Protein AF-A0A2G1X580-F1 (afdb_monomer_lite)

Secondary structure (DSSP, 8-state):
--HHHHHHHHTSEEEEE-SHHHHHTTT--TT--EEEE-SS-EEEEETTEEEEEESS-GGGGSS--EEEEE-SSTHHHHHHHHHHTT----EEE-TTTS-HHHHHHHHHHTT--EEEEE-S-TTS-EEEEEEETTEEEEEEEESTT-----GGGG--

Radius of gyration: 16.01 Å; chains: 1; bounding box: 38×27×43 Å

Foldseek 3Di:
DDPLLVVVQVPFDKDKFFQFPVGVDVVQAQQFFWKWDLPQWIFGDARSDTPAIARDDSVVRNGGITMTGGDPFNVSSVQVRLVRVVVPQPEEDACVVPQPVVVLVVCLVVLHAGKYWYPPDPQQATWMWGGGGSDIFFIDGDDDVPDDQGDVRSRD

Sequence (156 aa):
MDAQRREAIAEWDDRSFSDGFAGLGRIVDDGFSGAATDGTGWIFLVDGRVVGVVDATLDAFADASGTVYRAPDEALPVLFAMQELDGEPRAKYYTKDTPLREADQKLSQGGFTGYIELSENVLSGDYYVAYTGGESMAAAYVGNARRLETGDDAFD

Structure (mmCIF, N/CA/C/O backbone):
data_AF-A0A2G1X580-F1
#
_entry.id   AF-A0A2G1X580-F1
#
loop_
_atom_site.group_PDB
_atom_site.id
_atom_site.type_symbol
_atom_site.label_atom_id
_atom_site.label_alt_id
_atom_site.label_comp_id
_atom_site.label_asym_id
_atom_site.label_entity_id
_atom_site.label_seq_id
_atom_site.pdbx_PDB_ins_code
_atom_site.Cartn_x
_atom_site.Cartn_y
_atom_site.Cartn_z
_atom_site.occupancy
_atom_site.B_iso_or_equiv
_atom_site.auth_seq_id
_atom_site.auth_comp_id
_atom_site.auth_asym_id
_atom_site.auth_atom_id
_atom_site.pdbx_PDB_model_num
ATOM 1 N N . MET A 1 1 ? 3.597 9.711 -4.351 1.00 88.38 1 MET A N 1
ATOM 2 C CA . MET A 1 1 ? 4.035 8.980 -3.143 1.00 88.38 1 MET A CA 1
ATOM 3 C C . MET A 1 1 ? 5.060 9.712 -2.316 1.00 88.38 1 MET A C 1
ATOM 5 O O . MET A 1 1 ? 6.145 10.012 -2.805 1.00 88.38 1 MET A O 1
ATOM 9 N N . ASP A 1 2 ? 4.725 9.975 -1.052 1.00 87.31 2 ASP A N 1
ATOM 10 C CA . ASP A 1 2 ? 5.638 10.622 -0.103 1.00 87.31 2 ASP A CA 1
ATOM 11 C C . ASP A 1 2 ? 6.821 9.725 0.321 1.00 87.31 2 ASP A C 1
ATOM 13 O O . ASP A 1 2 ? 6.852 8.518 0.072 1.00 87.31 2 ASP A O 1
ATOM 17 N N . ALA A 1 3 ? 7.841 10.343 0.925 1.00 87.00 3 ALA A N 1
ATOM 18 C CA . ALA A 1 3 ? 9.074 9.660 1.317 1.00 87.00 3 ALA A CA 1
ATOM 19 C C . ALA A 1 3 ? 8.876 8.669 2.474 1.00 87.00 3 ALA A C 1
ATOM 21 O O . ALA A 1 3 ? 9.495 7.609 2.467 1.00 87.00 3 ALA A O 1
ATOM 22 N N . GLN A 1 4 ? 7.993 8.979 3.426 1.00 84.25 4 GLN A N 1
ATOM 23 C CA . GLN A 1 4 ? 7.758 8.135 4.596 1.00 84.25 4 GLN A CA 1
ATOM 24 C C . GLN A 1 4 ? 7.154 6.788 4.184 1.00 84.25 4 GLN A C 1
ATOM 26 O O . GLN A 1 4 ? 7.562 5.740 4.682 1.00 84.25 4 GLN A O 1
ATOM 31 N N . ARG A 1 5 ? 6.224 6.795 3.224 1.00 87.38 5 ARG A N 1
ATOM 32 C CA . ARG A 1 5 ? 5.609 5.573 2.693 1.00 87.38 5 ARG A CA 1
ATOM 33 C C . ARG A 1 5 ? 6.593 4.736 1.880 1.00 87.38 5 ARG A C 1
ATOM 35 O O . ARG A 1 5 ? 6.600 3.515 2.004 1.00 87.38 5 ARG A O 1
ATOM 42 N N . ARG A 1 6 ? 7.470 5.378 1.099 1.00 92.44 6 ARG A N 1
ATOM 43 C CA . ARG A 1 6 ? 8.568 4.691 0.390 1.00 92.44 6 ARG A CA 1
ATOM 44 C C . ARG A 1 6 ? 9.507 3.991 1.369 1.00 92.44 6 ARG A C 1
ATOM 46 O O . ARG A 1 6 ? 9.862 2.842 1.138 1.00 92.44 6 ARG A O 1
ATOM 53 N N . GLU A 1 7 ? 9.877 4.665 2.456 1.00 89.75 7 GLU A N 1
ATOM 54 C CA . GLU A 1 7 ? 10.714 4.086 3.511 1.00 89.75 7 GLU A CA 1
ATOM 55 C C . GLU A 1 7 ? 10.020 2.907 4.198 1.00 89.75 7 GLU A C 1
ATOM 57 O O . GLU A 1 7 ? 10.642 1.864 4.358 1.00 89.75 7 GLU A O 1
ATOM 62 N N . ALA A 1 8 ? 8.727 3.023 4.521 1.00 88.12 8 ALA A N 1
ATOM 63 C CA . ALA A 1 8 ? 7.965 1.931 5.125 1.00 88.12 8 ALA A CA 1
ATOM 64 C C . ALA A 1 8 ? 7.893 0.685 4.223 1.00 88.12 8 ALA A C 1
ATOM 66 O O . ALA A 1 8 ? 8.072 -0.431 4.702 1.00 88.12 8 ALA A O 1
ATOM 67 N N . ILE A 1 9 ? 7.662 0.868 2.917 1.00 93.12 9 ILE A N 1
ATOM 68 C CA . ILE A 1 9 ? 7.629 -0.238 1.948 1.00 93.12 9 ILE A CA 1
ATOM 69 C C . ILE A 1 9 ? 9.021 -0.854 1.760 1.00 93.12 9 ILE A C 1
ATOM 71 O O . ILE A 1 9 ? 9.138 -2.063 1.602 1.00 93.12 9 ILE A O 1
ATOM 75 N N . ALA A 1 10 ? 10.085 -0.049 1.806 1.00 93.06 10 ALA A N 1
ATOM 76 C CA . ALA A 1 10 ? 11.454 -0.539 1.657 1.00 93.06 10 ALA A CA 1
ATOM 77 C C . ALA A 1 10 ? 11.919 -1.451 2.810 1.00 93.06 10 ALA A C 1
ATOM 79 O O . ALA A 1 10 ? 12.958 -2.094 2.684 1.00 93.06 10 ALA A O 1
ATOM 80 N N . GLU A 1 11 ? 11.175 -1.514 3.919 1.00 91.19 11 GLU A N 1
ATOM 81 C CA . GLU A 1 11 ? 11.421 -2.454 5.020 1.00 91.19 11 GLU A CA 1
ATOM 82 C C . GLU A 1 11 ? 10.755 -3.824 4.823 1.00 91.19 11 GLU A C 1
ATOM 84 O O . GLU A 1 11 ? 10.992 -4.736 5.615 1.00 91.19 11 GLU A O 1
ATOM 89 N N . TRP A 1 12 ? 9.902 -3.971 3.809 1.00 94.38 12 TRP A N 1
ATOM 90 C CA . TRP A 1 12 ? 9.248 -5.235 3.475 1.00 94.38 12 TRP A CA 1
ATOM 91 C C . TRP A 1 12 ? 10.197 -6.197 2.755 1.00 94.38 12 TRP A C 1
ATOM 93 O O . TRP A 1 12 ? 11.218 -5.790 2.203 1.00 94.38 12 TRP A O 1
ATOM 103 N N . ASP A 1 13 ? 9.818 -7.477 2.704 1.00 94.62 13 ASP A N 1
ATOM 104 C CA . ASP A 1 13 ? 10.580 -8.500 1.985 1.00 94.62 13 ASP A CA 1
ATOM 105 C C . ASP A 1 13 ? 10.636 -8.178 0.485 1.00 94.62 13 ASP A C 1
ATOM 107 O O . ASP A 1 13 ? 9.606 -8.171 -0.196 1.00 94.62 13 ASP A O 1
ATOM 111 N N . ASP A 1 14 ? 11.836 -7.944 -0.047 1.00 96.69 14 ASP A N 1
ATOM 112 C CA . ASP A 1 14 ? 12.029 -7.471 -1.415 1.00 96.69 14 ASP A CA 1
ATOM 113 C C . ASP A 1 14 ? 12.651 -8.514 -2.353 1.00 96.69 14 ASP A C 1
ATOM 115 O O . ASP A 1 14 ? 13.407 -9.400 -1.946 1.00 96.69 14 ASP A O 1
ATOM 119 N N . ARG A 1 15 ? 12.333 -8.399 -3.648 1.00 97.44 15 ARG A N 1
ATOM 120 C CA . ARG A 1 15 ? 13.023 -9.087 -4.745 1.00 97.44 15 ARG A C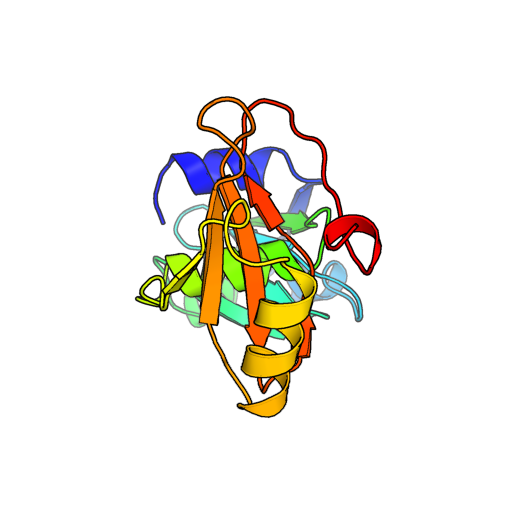A 1
ATOM 121 C C . ARG A 1 15 ? 13.125 -8.198 -5.976 1.00 97.44 15 ARG A C 1
ATOM 123 O O . ARG A 1 15 ? 12.166 -7.541 -6.367 1.00 97.44 15 ARG A O 1
ATOM 130 N N . SER A 1 16 ? 14.270 -8.237 -6.650 1.00 97.44 16 SER A N 1
ATOM 131 C CA . SER A 1 16 ? 14.425 -7.578 -7.949 1.00 97.44 16 SER A CA 1
ATOM 132 C C . SER A 1 16 ? 13.719 -8.351 -9.066 1.00 97.44 16 SER A C 1
ATOM 134 O O . SER A 1 16 ? 13.691 -9.584 -9.062 1.00 97.44 16 SER A O 1
ATOM 136 N N . PHE A 1 17 ? 13.217 -7.627 -10.064 1.00 96.88 17 PHE A N 1
ATOM 137 C CA . PHE A 1 17 ? 12.686 -8.180 -11.307 1.00 96.88 17 PHE A CA 1
ATOM 138 C C . PHE A 1 17 ? 13.257 -7.447 -12.529 1.00 96.88 17 PHE A C 1
ATOM 140 O O . PHE A 1 17 ? 13.677 -6.292 -12.453 1.00 96.88 17 PHE A O 1
ATOM 147 N N . SER A 1 18 ? 13.256 -8.134 -13.667 1.00 96.38 18 SER A N 1
ATOM 148 C CA . SER A 1 18 ? 13.627 -7.622 -14.991 1.00 96.38 18 SER A CA 1
ATOM 149 C C . SER A 1 18 ? 12.685 -8.205 -16.040 1.00 96.38 18 SER A C 1
ATOM 151 O O . SER A 1 18 ? 12.036 -9.211 -15.765 1.00 96.38 18 SER A O 1
ATOM 153 N N . ASP A 1 19 ? 12.660 -7.654 -17.252 1.00 96.06 19 ASP A N 1
ATOM 154 C CA . ASP A 1 19 ? 11.732 -8.056 -18.328 1.00 96.06 19 ASP A CA 1
ATOM 155 C C . ASP A 1 19 ? 10.273 -7.630 -18.055 1.00 96.06 19 ASP A C 1
ATOM 157 O O . ASP A 1 19 ? 9.323 -8.344 -18.393 1.00 96.06 19 ASP A O 1
ATOM 161 N N . GLY A 1 20 ? 10.093 -6.486 -17.386 1.00 94.94 20 GLY A N 1
ATOM 162 C CA . GLY A 1 20 ? 8.802 -5.844 -17.155 1.00 94.94 20 GLY A CA 1
ATOM 163 C C . GLY A 1 20 ? 7.761 -6.752 -16.511 1.00 94.94 20 GLY A C 1
ATOM 164 O O . GLY A 1 20 ? 8.060 -7.488 -15.565 1.00 94.94 20 GLY A O 1
ATOM 165 N N . PHE A 1 21 ? 6.534 -6.739 -17.038 1.00 92.75 21 PHE A N 1
ATOM 166 C CA . PHE A 1 21 ? 5.439 -7.561 -16.507 1.00 92.75 21 PHE A CA 1
ATOM 167 C C . PHE A 1 21 ? 5.708 -9.066 -16.587 1.00 92.75 21 PHE A C 1
ATOM 169 O O . PHE A 1 21 ? 5.257 -9.806 -15.714 1.00 92.75 21 PHE A O 1
ATOM 176 N N . ALA A 1 22 ? 6.465 -9.535 -17.585 1.00 93.88 22 ALA A N 1
ATOM 177 C CA . ALA A 1 22 ? 6.842 -10.946 -17.669 1.00 93.88 22 ALA A CA 1
ATOM 178 C C . ALA A 1 22 ? 7.821 -11.335 -16.547 1.00 93.88 22 ALA A C 1
ATOM 180 O O . ALA A 1 22 ? 7.778 -12.447 -16.020 1.00 93.88 22 ALA A O 1
ATOM 181 N N . GLY A 1 23 ? 8.699 -10.415 -16.153 1.00 94.88 23 GLY A N 1
ATOM 182 C CA . GLY A 1 23 ? 9.511 -10.514 -14.9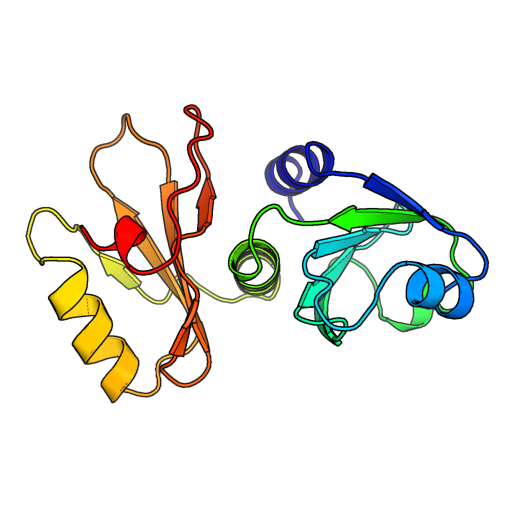44 1.00 94.88 23 GLY A CA 1
ATOM 183 C C . GLY A 1 23 ? 8.699 -10.555 -13.675 1.00 94.88 23 GLY A C 1
ATOM 184 O O . GLY A 1 23 ? 8.800 -11.496 -12.890 1.00 94.88 23 GLY A O 1
ATOM 185 N N . LEU A 1 24 ? 7.891 -9.517 -13.503 1.00 93.69 24 LEU A N 1
ATOM 186 C CA . LEU A 1 24 ? 7.094 -9.309 -12.310 1.00 93.69 24 LEU A CA 1
ATOM 187 C C . LEU A 1 24 ? 6.132 -10.479 -12.066 1.00 93.69 24 LEU A C 1
ATOM 189 O O . LEU A 1 24 ? 6.082 -10.997 -10.955 1.00 93.69 24 LEU A O 1
ATOM 193 N N . GLY A 1 25 ? 5.453 -10.967 -13.106 1.00 91.88 25 GLY A N 1
ATOM 194 C CA . GLY A 1 25 ? 4.518 -12.095 -13.024 1.00 91.88 25 GLY A CA 1
ATOM 195 C C . GLY A 1 25 ? 5.161 -13.449 -12.699 1.00 91.88 25 GLY A C 1
ATOM 196 O O . GLY A 1 25 ? 4.452 -14.406 -12.413 1.00 91.88 25 GLY A O 1
ATOM 197 N N . ARG A 1 26 ? 6.498 -13.567 -12.715 1.00 93.06 26 ARG A N 1
ATOM 198 C CA . ARG A 1 26 ? 7.198 -14.753 -12.180 1.00 93.06 26 ARG A CA 1
ATOM 199 C C . ARG A 1 26 ? 7.335 -14.719 -10.656 1.00 93.06 26 ARG A C 1
ATOM 201 O O . ARG A 1 26 ? 7.663 -15.742 -10.061 1.00 93.06 26 ARG A O 1
ATOM 208 N N . ILE A 1 27 ? 7.155 -13.548 -10.048 1.00 93.00 27 ILE A N 1
ATOM 209 C CA . ILE A 1 27 ? 7.282 -13.320 -8.603 1.00 93.00 27 ILE A CA 1
ATOM 210 C C . ILE A 1 27 ? 5.907 -13.108 -7.968 1.00 93.00 27 ILE A C 1
ATOM 212 O O . ILE A 1 27 ? 5.664 -13.605 -6.871 1.00 93.00 27 ILE A O 1
ATOM 216 N N . VAL A 1 28 ? 5.048 -12.355 -8.653 1.00 92.25 28 VAL A N 1
ATOM 217 C CA . VAL A 1 28 ? 3.673 -12.061 -8.258 1.00 92.25 28 VAL A CA 1
ATOM 218 C C . VAL A 1 28 ? 2.799 -13.249 -8.650 1.00 92.25 28 VAL A C 1
ATOM 220 O O . VAL A 1 28 ? 2.495 -13.437 -9.826 1.00 92.25 28 VAL A O 1
ATOM 223 N N . ASP A 1 29 ? 2.446 -14.063 -7.662 1.00 85.44 29 ASP A N 1
ATOM 224 C CA . ASP A 1 29 ? 1.519 -15.187 -7.767 1.00 85.44 29 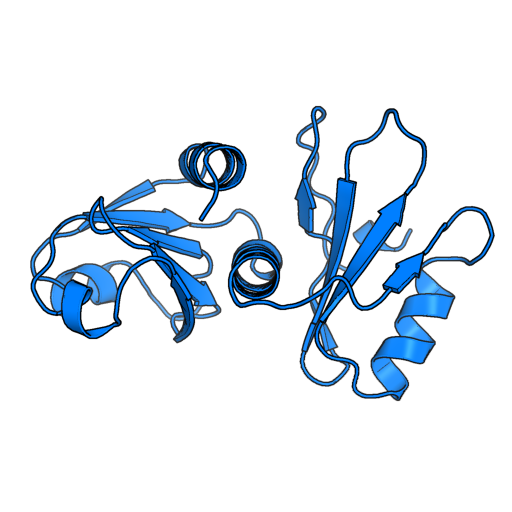ASP A CA 1
ATOM 225 C C . ASP A 1 29 ? 0.126 -14.839 -7.220 1.00 85.44 29 ASP A C 1
ATOM 227 O O . ASP A 1 29 ? -0.095 -13.760 -6.660 1.00 85.44 29 ASP A O 1
ATOM 231 N N . ASP A 1 30 ? -0.820 -15.768 -7.385 1.00 74.19 30 ASP A N 1
ATOM 232 C CA . ASP A 1 30 ? -2.072 -15.750 -6.626 1.00 74.19 30 ASP A CA 1
ATOM 233 C C . ASP A 1 30 ? -1.711 -15.805 -5.126 1.00 74.19 30 ASP A C 1
ATOM 235 O O . ASP A 1 30 ? -0.950 -16.670 -4.685 1.00 74.19 30 ASP A O 1
ATOM 239 N N . GLY A 1 31 ? -2.214 -14.849 -4.348 1.00 83.06 31 GLY A N 1
ATOM 240 C CA . GLY A 1 31 ? -1.846 -14.609 -2.951 1.00 83.06 31 GLY A CA 1
ATOM 241 C C . GLY A 1 31 ? -0.691 -13.620 -2.742 1.00 83.06 31 GLY A C 1
ATOM 242 O O . GLY A 1 31 ? -0.263 -13.400 -1.603 1.00 83.06 31 GLY A O 1
ATOM 243 N N . PHE A 1 32 ? -0.146 -13.004 -3.797 1.00 93.62 32 PHE A N 1
ATOM 244 C CA . PHE A 1 32 ? 0.801 -11.900 -3.638 1.00 93.62 32 PHE A CA 1
ATOM 245 C C . PHE A 1 32 ? 0.075 -10.593 -3.308 1.00 93.62 32 PHE A C 1
ATOM 247 O O . PHE A 1 32 ? -0.667 -10.063 -4.134 1.00 93.62 32 PHE A O 1
ATOM 254 N N . SER A 1 33 ? 0.392 -10.007 -2.156 1.00 93.44 33 SER A N 1
ATOM 255 C CA . SER A 1 33 ? -0.013 -8.646 -1.799 1.00 93.44 33 SER A CA 1
ATOM 256 C C . SER A 1 33 ? 1.225 -7.824 -1.444 1.00 93.44 33 SER A C 1
ATOM 258 O O . SER A 1 33 ? 2.116 -8.297 -0.734 1.00 93.44 33 SER A O 1
ATOM 260 N N . GLY A 1 34 ? 1.334 -6.612 -1.985 1.00 95.81 34 GLY A N 1
ATOM 261 C CA . GLY A 1 34 ? 2.554 -5.818 -1.871 1.00 95.81 34 GLY A CA 1
ATOM 262 C C . GLY A 1 34 ? 2.618 -4.625 -2.815 1.00 95.81 34 GLY A C 1
ATOM 263 O O . GLY A 1 34 ? 1.601 -4.150 -3.317 1.00 95.81 34 GLY A O 1
ATOM 264 N N . ALA A 1 35 ? 3.828 -4.139 -3.068 1.00 97.19 35 ALA A N 1
ATOM 265 C CA . ALA A 1 35 ? 4.075 -3.023 -3.972 1.00 97.19 35 ALA A CA 1
ATOM 266 C C . ALA A 1 35 ? 5.279 -3.300 -4.876 1.00 97.19 35 ALA A C 1
ATOM 268 O O . ALA A 1 35 ? 6.198 -4.004 -4.477 1.00 97.19 35 ALA A O 1
ATOM 269 N N . ALA A 1 36 ? 5.314 -2.737 -6.080 1.00 97.38 36 ALA A N 1
ATOM 270 C CA . ALA A 1 36 ? 6.498 -2.784 -6.935 1.00 97.38 36 ALA A CA 1
ATOM 271 C C . ALA A 1 36 ? 6.850 -1.398 -7.470 1.00 97.38 36 ALA A C 1
ATOM 273 O O . ALA A 1 36 ? 5.974 -0.559 -7.660 1.00 97.38 36 ALA A O 1
ATOM 274 N N . THR A 1 37 ? 8.134 -1.170 -7.725 1.00 97.50 37 THR A N 1
ATOM 275 C CA . THR A 1 37 ? 8.661 0.084 -8.264 1.00 97.50 37 THR A CA 1
ATOM 276 C C . THR A 1 37 ? 9.695 -0.175 -9.348 1.00 97.50 37 THR A C 1
ATOM 278 O O . THR A 1 37 ? 10.492 -1.105 -9.240 1.00 97.50 37 THR A O 1
ATOM 281 N N . ASP A 1 38 ? 9.703 0.670 -10.375 1.00 95.81 38 ASP A N 1
ATOM 282 C CA . ASP A 1 38 ? 10.773 0.777 -11.376 1.00 95.81 38 ASP A CA 1
ATOM 283 C C . ASP A 1 38 ? 11.853 1.809 -10.971 1.00 95.81 38 ASP A C 1
ATOM 285 O O . ASP A 1 38 ? 12.735 2.154 -11.756 1.00 95.81 38 ASP A O 1
ATOM 289 N N . GLY A 1 39 ? 11.771 2.335 -9.743 1.00 94.25 39 GLY A N 1
ATOM 290 C CA . GLY A 1 39 ? 12.603 3.422 -9.227 1.00 94.25 39 GLY A CA 1
ATOM 291 C C . GLY A 1 39 ? 12.029 4.823 -9.465 1.00 94.25 39 GLY A C 1
ATOM 292 O O . GLY A 1 39 ? 12.511 5.778 -8.855 1.00 94.25 39 GLY A O 1
ATOM 293 N N . THR A 1 40 ? 10.995 4.957 -10.301 1.00 93.38 40 THR A N 1
ATOM 294 C CA . THR A 1 40 ? 10.296 6.223 -10.568 1.00 93.38 40 THR A CA 1
ATOM 295 C C . THR A 1 40 ? 8.891 6.202 -9.977 1.00 93.38 40 THR A C 1
ATOM 297 O O . THR A 1 40 ? 8.563 7.053 -9.149 1.00 93.38 40 THR A O 1
ATOM 300 N N . GLY A 1 41 ? 8.082 5.222 -10.375 1.00 95.12 41 GLY A N 1
ATOM 301 C CA . GLY A 1 41 ? 6.704 5.063 -9.931 1.00 95.12 41 GLY A CA 1
ATOM 302 C C . GLY A 1 41 ? 6.467 3.776 -9.166 1.00 95.12 41 GLY A C 1
ATOM 303 O O . GLY A 1 41 ? 7.371 2.964 -8.961 1.00 95.12 41 GLY A O 1
ATOM 304 N N . TRP A 1 42 ? 5.228 3.609 -8.724 1.00 96.81 42 TRP A N 1
ATOM 305 C CA . TRP A 1 42 ? 4.812 2.520 -7.854 1.00 96.81 42 TRP A CA 1
ATOM 306 C C . TRP A 1 42 ? 3.518 1.887 -8.345 1.00 96.81 42 TRP A C 1
ATOM 308 O O . TRP A 1 42 ? 2.613 2.579 -8.808 1.00 96.81 42 TRP A O 1
ATOM 318 N N . ILE A 1 43 ? 3.419 0.572 -8.190 1.00 95.62 43 ILE A N 1
ATOM 319 C CA . ILE A 1 43 ? 2.179 -0.190 -8.322 1.00 95.62 43 ILE A CA 1
ATOM 320 C C . ILE A 1 43 ? 1.880 -0.894 -7.002 1.00 95.62 43 ILE A C 1
ATOM 322 O O . ILE A 1 43 ? 2.786 -1.437 -6.374 1.00 95.62 43 ILE A O 1
ATOM 326 N N . PHE A 1 44 ? 0.615 -0.901 -6.596 1.00 94.69 44 PHE A N 1
ATOM 327 C CA . PHE A 1 44 ? 0.120 -1.664 -5.452 1.00 94.69 44 PHE A CA 1
ATOM 328 C C . PHE A 1 44 ? -0.632 -2.889 -5.948 1.00 94.69 44 PHE A C 1
ATOM 330 O O . PHE A 1 44 ? -1.433 -2.784 -6.881 1.00 94.69 44 PHE A O 1
ATOM 337 N N . LEU A 1 45 ? -0.375 -4.038 -5.326 1.00 93.31 45 LEU A N 1
ATOM 338 C CA . LEU A 1 45 ? -0.948 -5.322 -5.701 1.00 93.31 45 LEU A CA 1
ATOM 339 C C . LEU A 1 45 ? -1.640 -5.988 -4.514 1.00 93.31 45 LEU A C 1
ATOM 341 O O . LEU A 1 45 ? -1.116 -5.966 -3.401 1.00 93.31 45 LEU A O 1
ATOM 345 N N . VAL A 1 46 ? -2.781 -6.617 -4.783 1.00 90.81 46 VAL A N 1
ATOM 346 C CA . VAL A 1 46 ? -3.526 -7.466 -3.845 1.00 90.81 46 VAL A CA 1
ATOM 347 C C . VAL A 1 46 ? -3.942 -8.724 -4.579 1.00 90.81 46 VAL A C 1
ATOM 349 O O . VAL A 1 46 ? -4.540 -8.632 -5.654 1.00 90.81 46 VAL A O 1
ATOM 352 N N . ASP A 1 47 ? -3.617 -9.886 -4.016 1.00 89.19 47 ASP A N 1
ATOM 353 C CA . ASP A 1 47 ? -3.870 -11.188 -4.644 1.00 89.19 47 ASP A CA 1
ATOM 354 C C . ASP A 1 47 ? -3.442 -11.207 -6.130 1.00 89.19 47 ASP A C 1
ATOM 356 O O . ASP A 1 47 ? -4.206 -11.533 -7.039 1.00 89.19 47 ASP A O 1
ATOM 360 N N . GLY A 1 48 ? -2.241 -10.685 -6.388 1.00 88.19 48 GLY A N 1
ATOM 361 C CA . GLY A 1 48 ? -1.628 -10.565 -7.710 1.00 88.19 48 GLY A CA 1
ATOM 362 C C . GLY A 1 48 ? -2.217 -9.495 -8.639 1.00 88.19 48 GLY A C 1
ATOM 363 O O . GLY A 1 48 ? -1.699 -9.281 -9.736 1.00 88.19 48 GLY A O 1
ATOM 364 N N . ARG A 1 49 ? -3.277 -8.786 -8.233 1.00 89.38 49 ARG A N 1
ATOM 365 C CA . ARG A 1 49 ? -3.979 -7.794 -9.063 1.00 89.38 49 ARG A CA 1
ATOM 366 C C . ARG A 1 49 ? -3.573 -6.376 -8.702 1.00 89.38 49 ARG A C 1
ATOM 368 O O . ARG A 1 49 ? -3.478 -6.035 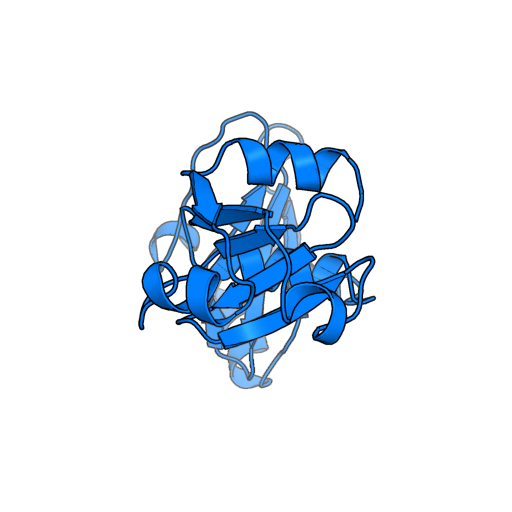-7.531 1.00 89.38 49 ARG A O 1
ATOM 375 N N . VAL A 1 50 ? -3.392 -5.527 -9.713 1.00 90.31 50 VAL A N 1
ATOM 376 C CA . VAL A 1 50 ? -3.071 -4.108 -9.508 1.00 90.31 50 VAL A CA 1
ATOM 377 C C . VAL A 1 50 ? -4.294 -3.367 -8.970 1.00 90.31 50 VAL A C 1
ATOM 379 O O . VAL A 1 50 ? -5.340 -3.347 -9.617 1.00 90.31 50 VAL A O 1
ATOM 382 N N . VAL A 1 51 ? -4.141 -2.728 -7.811 1.00 86.94 51 VAL A N 1
ATOM 383 C CA . VAL A 1 51 ? -5.185 -1.923 -7.151 1.00 86.94 51 VAL A CA 1
ATOM 384 C C . VAL A 1 51 ? -4.877 -0.424 -7.153 1.00 86.94 51 VAL A C 1
ATOM 386 O O . VAL A 1 51 ? -5.764 0.384 -6.895 1.00 86.94 51 VAL A O 1
ATOM 389 N N . GLY A 1 52 ? -3.645 -0.033 -7.487 1.00 89.50 52 GLY A N 1
ATOM 390 C CA . GLY A 1 52 ? -3.260 1.371 -7.604 1.00 89.50 52 GLY A CA 1
ATOM 391 C C . GLY A 1 52 ? -1.935 1.569 -8.331 1.00 89.50 52 GLY A C 1
ATOM 392 O O . GLY A 1 52 ? -1.072 0.693 -8.298 1.00 89.50 52 GLY A O 1
ATOM 393 N N . VAL A 1 53 ? -1.783 2.722 -8.987 1.00 93.00 53 VAL A N 1
ATOM 394 C CA . VAL A 1 53 ? -0.550 3.146 -9.668 1.00 93.00 53 VAL A CA 1
ATOM 395 C C . VAL A 1 53 ? -0.262 4.596 -9.296 1.00 93.00 53 VAL A C 1
ATOM 397 O O . VAL A 1 53 ? -1.130 5.446 -9.462 1.00 93.00 53 VAL A O 1
ATOM 400 N N . VAL A 1 54 ? 0.941 4.882 -8.805 1.00 93.12 54 VAL A N 1
ATOM 401 C CA . VAL A 1 54 ? 1.317 6.194 -8.263 1.00 93.12 54 VAL A CA 1
ATOM 402 C C . VAL A 1 54 ? 2.620 6.665 -8.891 1.00 93.12 54 VAL A C 1
ATOM 404 O O . VAL A 1 54 ? 3.541 5.875 -9.084 1.00 93.12 54 VAL A O 1
ATOM 407 N N . ASP A 1 55 ? 2.705 7.959 -9.206 1.00 92.75 55 ASP A N 1
ATOM 408 C CA . ASP A 1 55 ? 3.872 8.604 -9.829 1.00 92.75 55 ASP A CA 1
ATOM 409 C C . ASP A 1 55 ? 4.315 7.974 -11.179 1.00 92.75 55 ASP A C 1
ATOM 411 O O . ASP A 1 55 ? 5.408 8.254 -11.667 1.00 92.75 55 ASP A O 1
ATOM 415 N N . ALA A 1 56 ? 3.470 7.145 -11.810 1.00 91.06 56 ALA A N 1
ATOM 416 C CA . ALA A 1 56 ? 3.691 6.529 -13.122 1.00 91.06 56 ALA A CA 1
ATOM 417 C C . ALA A 1 56 ? 2.372 6.096 -13.788 1.00 91.06 56 ALA A C 1
ATOM 419 O O . ALA A 1 56 ? 1.285 6.234 -13.227 1.00 91.06 56 ALA A O 1
ATOM 420 N N . THR A 1 57 ? 2.477 5.553 -15.002 1.00 90.75 57 THR A N 1
ATOM 421 C CA . THR A 1 57 ? 1.407 4.798 -15.664 1.00 90.75 57 THR A CA 1
ATOM 422 C C . THR A 1 57 ? 1.727 3.308 -15.634 1.00 90.75 57 THR A C 1
ATOM 424 O O . THR A 1 57 ? 2.885 2.916 -15.498 1.00 90.75 57 THR A O 1
ATOM 427 N N . LEU A 1 58 ? 0.710 2.459 -15.808 1.00 88.38 58 LEU A N 1
ATOM 428 C CA . LEU A 1 58 ? 0.921 1.011 -15.874 1.00 88.38 58 LEU A CA 1
ATOM 429 C C . LEU A 1 58 ? 1.866 0.626 -17.030 1.00 88.38 58 LEU A C 1
ATOM 431 O O . LEU A 1 58 ? 2.717 -0.242 -16.866 1.00 88.38 58 LEU A O 1
ATOM 435 N N . ASP A 1 59 ? 1.787 1.333 -18.160 1.00 91.81 59 ASP A N 1
ATOM 436 C CA . ASP A 1 59 ? 2.653 1.109 -19.326 1.00 91.81 59 ASP A CA 1
ATOM 437 C C . ASP A 1 59 ? 4.145 1.324 -19.030 1.00 91.81 59 ASP A C 1
ATOM 439 O O . ASP A 1 59 ? 4.986 0.720 -19.694 1.00 91.81 59 ASP A O 1
ATOM 443 N N . ALA A 1 60 ? 4.496 2.130 -18.020 1.00 91.44 60 ALA A N 1
ATOM 444 C CA . ALA A 1 60 ? 5.891 2.323 -17.620 1.00 91.44 60 ALA A CA 1
ATOM 445 C C . ALA A 1 60 ? 6.552 1.010 -17.161 1.00 91.44 60 ALA A C 1
ATOM 447 O O . ALA A 1 60 ? 7.755 0.836 -17.331 1.00 91.44 60 ALA A O 1
ATOM 448 N N . PHE A 1 61 ? 5.764 0.053 -16.658 1.00 93.38 61 PHE A N 1
ATOM 449 C CA . PHE A 1 61 ? 6.246 -1.242 -16.175 1.00 93.38 61 PHE A CA 1
ATOM 450 C C . PHE A 1 61 ? 6.342 -2.318 -17.267 1.00 93.38 61 PHE A C 1
ATOM 452 O O . PHE A 1 61 ? 6.835 -3.411 -16.986 1.00 93.38 61 PHE A O 1
ATOM 459 N N . ALA A 1 62 ? 5.912 -2.033 -18.503 1.00 93.25 62 ALA A N 1
ATOM 460 C CA . ALA A 1 62 ? 5.807 -3.031 -19.571 1.00 93.25 62 ALA A CA 1
ATOM 461 C C . ALA A 1 62 ? 7.119 -3.784 -19.836 1.00 93.25 62 ALA A C 1
ATOM 463 O O . ALA A 1 62 ? 7.092 -5.009 -19.942 1.00 93.25 62 ALA A O 1
ATOM 464 N N . ASP A 1 63 ? 8.241 -3.058 -19.836 1.00 93.75 63 ASP A N 1
ATOM 465 C CA . ASP A 1 63 ? 9.599 -3.578 -20.057 1.00 93.75 63 ASP A CA 1
ATOM 466 C C . ASP A 1 63 ? 10.584 -3.154 -18.945 1.00 93.75 63 ASP A C 1
ATOM 468 O O . ASP A 1 63 ? 11.805 -3.255 -19.096 1.00 93.75 63 ASP A O 1
ATOM 472 N N . ALA A 1 64 ? 10.074 -2.645 -17.819 1.00 94.25 64 ALA A N 1
ATOM 473 C CA . ALA A 1 64 ? 10.904 -2.108 -16.746 1.00 94.25 64 ALA A CA 1
ATOM 474 C C . ALA A 1 64 ? 11.716 -3.188 -16.015 1.00 94.25 64 ALA A C 1
ATOM 476 O O . ALA A 1 64 ? 11.373 -4.370 -15.976 1.00 94.25 64 ALA A O 1
ATOM 477 N N . SER A 1 65 ? 12.796 -2.753 -15.375 1.00 97.44 65 SER A N 1
ATOM 478 C CA . SER A 1 65 ? 13.422 -3.496 -14.281 1.00 97.44 65 SER A CA 1
ATOM 479 C C . SER A 1 65 ? 13.173 -2.740 -12.989 1.00 97.44 65 SER A C 1
ATOM 481 O O . SER A 1 65 ? 13.051 -1.516 -13.006 1.00 97.44 65 SER A O 1
ATOM 483 N N . GLY A 1 66 ? 13.102 -3.454 -11.876 1.00 97.25 66 GLY A N 1
ATOM 484 C CA . GLY A 1 66 ? 12.713 -2.834 -10.623 1.00 97.25 66 GLY A CA 1
ATOM 485 C C . GLY A 1 66 ? 12.776 -3.772 -9.435 1.00 97.25 66 GLY A C 1
ATOM 486 O O . GLY A 1 66 ? 13.406 -4.832 -9.484 1.00 97.25 66 GLY A O 1
ATOM 487 N N . THR A 1 67 ? 12.086 -3.372 -8.376 1.00 98.19 67 THR A N 1
ATOM 488 C CA . THR A 1 67 ? 11.982 -4.123 -7.126 1.00 98.19 67 THR A CA 1
ATOM 489 C C . THR A 1 67 ? 10.519 -4.309 -6.767 1.00 98.19 67 THR A C 1
ATOM 491 O O . THR A 1 67 ? 9.718 -3.383 -6.880 1.00 98.19 67 THR A O 1
ATOM 494 N N . VAL A 1 68 ? 10.168 -5.517 -6.346 1.00 97.81 68 VAL A N 1
ATOM 495 C CA . VAL A 1 68 ? 8.871 -5.849 -5.763 1.00 97.81 68 VAL A CA 1
ATOM 496 C C . VAL A 1 68 ? 9.053 -6.148 -4.278 1.00 97.81 68 VAL A C 1
ATOM 498 O O . VAL A 1 68 ? 10.022 -6.792 -3.895 1.00 97.81 68 VAL A O 1
ATOM 501 N N . TYR A 1 69 ? 8.117 -5.677 -3.465 1.00 97.88 69 TYR A N 1
ATOM 502 C CA . TYR A 1 69 ? 8.098 -5.733 -2.010 1.00 97.88 69 TYR A CA 1
ATOM 503 C C . TYR A 1 69 ? 6.827 -6.456 -1.563 1.00 97.88 69 TYR A C 1
ATOM 505 O O . TYR A 1 69 ? 5.723 -5.997 -1.870 1.00 97.88 69 TYR A O 1
ATOM 513 N N . ARG A 1 70 ? 6.953 -7.587 -0.866 1.00 95.75 70 ARG A N 1
ATOM 514 C CA . ARG A 1 70 ? 5.816 -8.347 -0.329 1.00 95.75 70 ARG A CA 1
ATOM 515 C C . ARG A 1 70 ? 5.387 -7.742 1.001 1.00 95.75 70 ARG A C 1
ATOM 517 O O . ARG A 1 70 ? 6.165 -7.719 1.948 1.00 95.75 70 ARG A O 1
ATOM 524 N N . ALA A 1 71 ? 4.142 -7.284 1.073 1.00 91.88 71 ALA A N 1
ATOM 525 C CA . ALA A 1 71 ? 3.608 -6.722 2.300 1.00 91.88 71 ALA A CA 1
ATOM 526 C C . ALA A 1 71 ? 3.458 -7.808 3.379 1.00 91.88 71 ALA A C 1
ATOM 528 O O . ALA A 1 71 ? 3.142 -8.957 3.054 1.00 91.88 71 ALA A O 1
ATOM 529 N N . PRO A 1 72 ? 3.636 -7.451 4.661 1.00 87.06 72 PRO A N 1
ATOM 530 C CA . PRO A 1 72 ? 3.366 -8.365 5.765 1.00 87.06 72 PRO A CA 1
ATOM 531 C C . PRO A 1 72 ? 1.862 -8.636 5.960 1.00 87.06 72 PRO A C 1
ATOM 533 O O . PRO A 1 72 ? 1.519 -9.608 6.622 1.00 87.06 72 PRO A O 1
ATOM 536 N N . ASP A 1 73 ? 0.986 -7.809 5.373 1.00 85.00 73 ASP A N 1
ATOM 537 C CA . ASP A 1 73 ? -0.469 -7.990 5.341 1.00 85.00 73 ASP A CA 1
ATOM 538 C C . ASP A 1 73 ? -1.071 -7.404 4.048 1.00 85.00 73 ASP A C 1
ATOM 540 O O . ASP A 1 73 ? -0.547 -6.432 3.493 1.00 85.00 73 ASP A O 1
ATOM 544 N N . GLU A 1 74 ? -2.173 -7.977 3.560 1.00 84.06 74 GLU A N 1
ATOM 545 C CA . GLU A 1 74 ? -2.840 -7.544 2.326 1.00 84.06 74 GLU A CA 1
ATOM 546 C C . GLU A 1 74 ? -3.586 -6.207 2.433 1.00 84.06 74 GLU A C 1
ATOM 548 O O . GLU A 1 74 ? -3.799 -5.545 1.415 1.00 84.06 74 GLU A O 1
ATOM 553 N N . ALA A 1 75 ? -3.916 -5.752 3.642 1.00 80.75 75 ALA A N 1
ATOM 554 C CA . ALA A 1 75 ? -4.552 -4.460 3.865 1.00 80.75 75 ALA A CA 1
ATOM 555 C C . ALA A 1 75 ? -3.603 -3.277 3.607 1.00 80.75 75 ALA A C 1
ATOM 557 O O . ALA A 1 75 ? -4.047 -2.196 3.216 1.00 80.75 75 ALA A O 1
ATOM 558 N N . LEU A 1 76 ? -2.289 -3.462 3.780 1.00 85.50 76 LEU A N 1
ATOM 559 C CA . LEU A 1 76 ? -1.285 -2.406 3.593 1.00 85.50 76 LEU A CA 1
ATOM 560 C C . LEU A 1 76 ? -1.239 -1.832 2.166 1.00 85.50 76 LEU A C 1
ATOM 562 O O . LEU A 1 76 ? -1.337 -0.610 2.027 1.00 85.50 76 LEU A O 1
ATOM 566 N N . PRO A 1 77 ? -1.116 -2.638 1.092 1.00 88.81 77 PRO A N 1
ATOM 567 C CA . PRO A 1 77 ? -1.145 -2.109 -0.270 1.00 88.81 77 PRO A CA 1
ATOM 568 C C . PRO A 1 77 ? -2.485 -1.449 -0.625 1.00 88.81 77 PRO A C 1
ATOM 570 O O . PRO A 1 77 ? -2.484 -0.475 -1.376 1.00 88.81 77 PRO A O 1
ATOM 573 N N . VAL A 1 78 ? -3.611 -1.903 -0.057 1.00 83.94 78 VAL A N 1
ATOM 574 C CA . VAL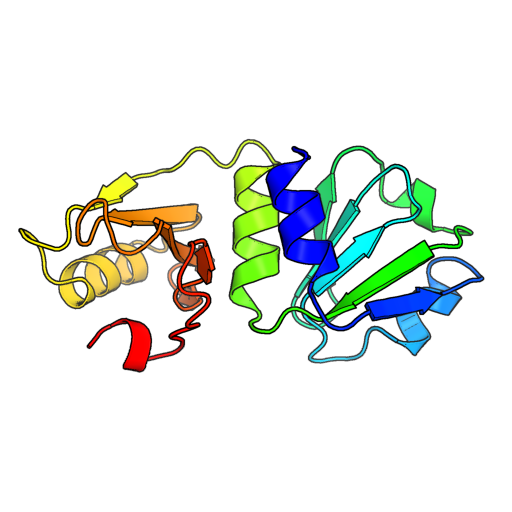 A 1 78 ? -4.921 -1.243 -0.224 1.00 83.94 78 VAL A CA 1
ATOM 575 C C . VAL A 1 78 ? -4.926 0.129 0.439 1.00 83.94 78 VAL A C 1
ATOM 577 O O . VAL A 1 78 ? -5.263 1.122 -0.208 1.00 83.94 78 VAL A O 1
ATOM 580 N N . LEU A 1 79 ? -4.525 0.202 1.711 1.00 82.62 79 LEU A N 1
ATOM 581 C CA . LEU A 1 79 ? -4.447 1.452 2.464 1.00 82.62 79 LEU A CA 1
ATOM 582 C C . LEU A 1 79 ? -3.559 2.466 1.743 1.00 82.62 79 LEU A C 1
ATOM 584 O O . LEU A 1 79 ? -3.949 3.616 1.559 1.00 82.62 79 LEU A O 1
ATOM 588 N N . PHE A 1 80 ? -2.369 2.040 1.328 1.00 87.25 80 PHE A N 1
ATOM 589 C CA . PHE A 1 80 ? -1.400 2.908 0.673 1.00 87.25 80 PHE A CA 1
ATOM 590 C C . PHE A 1 80 ? -1.882 3.369 -0.703 1.00 87.25 80 PHE A C 1
ATOM 592 O O . PHE A 1 80 ? -1.735 4.548 -1.020 1.00 87.25 80 PHE A O 1
ATOM 599 N N . ALA A 1 81 ? -2.535 2.499 -1.479 1.00 86.19 81 ALA A N 1
ATOM 600 C CA . ALA A 1 81 ? -3.187 2.906 -2.719 1.00 86.19 81 ALA A CA 1
ATOM 601 C C . ALA A 1 81 ? -4.280 3.957 -2.470 1.00 86.19 81 ALA A C 1
ATOM 603 O O . ALA A 1 81 ? -4.335 4.956 -3.182 1.00 86.19 81 ALA A O 1
ATOM 604 N N . MET A 1 82 ? -5.118 3.775 -1.443 1.00 81.00 82 MET A N 1
ATOM 605 C CA . MET A 1 82 ? -6.152 4.752 -1.088 1.00 81.00 82 MET A CA 1
ATOM 606 C C . MET A 1 82 ? -5.548 6.092 -0.657 1.00 81.00 82 MET A C 1
ATOM 608 O O . MET A 1 82 ? -5.974 7.125 -1.157 1.00 81.00 82 MET A O 1
ATOM 612 N N . GLN A 1 83 ? -4.541 6.088 0.217 1.00 81.81 83 GLN A N 1
ATOM 613 C CA . GLN A 1 83 ? -3.886 7.311 0.698 1.00 81.81 83 GLN A CA 1
ATOM 614 C C . GLN A 1 83 ? -3.233 8.125 -0.431 1.00 81.81 83 GLN A C 1
ATOM 616 O O . GLN A 1 83 ? -3.163 9.346 -0.341 1.00 81.81 83 GLN A O 1
ATOM 621 N N . GLU A 1 84 ? -2.749 7.462 -1.483 1.00 85.75 84 GLU A N 1
ATOM 622 C CA . GLU A 1 84 ? -2.049 8.109 -2.598 1.00 85.75 84 GLU A CA 1
ATOM 623 C C . GLU A 1 84 ? -2.959 8.556 -3.745 1.00 85.75 84 GLU A C 1
ATOM 625 O O . GLU A 1 84 ? -2.644 9.522 -4.436 1.00 85.75 84 GLU A O 1
ATOM 630 N N . LEU A 1 85 ? -4.071 7.859 -3.981 1.00 80.69 85 LEU A N 1
ATOM 631 C CA . LEU A 1 85 ? -4.963 8.104 -5.120 1.00 80.69 85 LEU A CA 1
ATOM 632 C C . LEU A 1 85 ? -6.129 9.044 -4.777 1.00 80.69 85 LEU A C 1
ATOM 634 O O . LEU A 1 85 ? -7.249 8.833 -5.241 1.00 80.69 85 LEU A O 1
ATOM 638 N N . ASP A 1 86 ? -5.875 10.061 -3.949 1.00 66.06 86 ASP A N 1
ATOM 639 C CA . ASP A 1 86 ? -6.887 10.989 -3.414 1.00 66.06 86 ASP A CA 1
ATOM 640 C C . ASP A 1 86 ? -8.048 10.284 -2.676 1.00 66.06 86 ASP A C 1
ATOM 642 O O . ASP A 1 86 ? -9.186 10.767 -2.617 1.00 66.06 86 ASP A O 1
ATOM 646 N N . GLY A 1 87 ? -7.787 9.120 -2.076 1.00 57.09 87 GLY A N 1
ATOM 647 C CA . GLY A 1 87 ? -8.682 8.538 -1.086 1.00 57.09 87 GLY A CA 1
ATOM 648 C C . GLY A 1 87 ? -8.603 9.363 0.190 1.00 57.09 87 GLY A C 1
ATOM 649 O O . GLY A 1 87 ? -7.828 9.053 1.083 1.00 57.09 87 GLY A O 1
ATOM 650 N N . GLU A 1 88 ? -9.393 10.430 0.280 1.00 46.66 88 GLU A N 1
ATOM 651 C CA . GLU A 1 88 ? -9.502 11.215 1.513 1.00 46.66 88 GLU A CA 1
ATOM 652 C C . GLU A 1 88 ? -9.849 10.302 2.707 1.00 46.66 88 GLU A C 1
ATOM 654 O O . GLU A 1 88 ? -10.712 9.422 2.555 1.00 46.66 88 GLU A O 1
ATOM 659 N N . PRO A 1 89 ? -9.255 10.512 3.904 1.00 54.31 89 PRO A N 1
ATOM 660 C CA . PRO A 1 89 ? -9.699 9.847 5.122 1.00 54.31 89 PRO A CA 1
ATOM 661 C C . PRO A 1 89 ? -11.190 10.130 5.315 1.00 54.31 89 PRO A C 1
ATOM 663 O O . PRO A 1 89 ? -11.595 11.250 5.635 1.00 54.31 89 PRO A O 1
ATOM 666 N N . ARG A 1 90 ? -12.039 9.123 5.093 1.00 62.81 90 ARG A N 1
ATOM 667 C CA . ARG A 1 90 ? -13.495 9.341 5.074 1.00 62.81 90 ARG A CA 1
ATOM 668 C C . ARG A 1 90 ? -14.085 9.474 6.475 1.00 62.81 90 ARG A C 1
ATOM 670 O O . ARG A 1 90 ? -15.174 10.025 6.615 1.00 62.81 90 ARG A O 1
ATOM 677 N N . ALA A 1 91 ? -13.373 9.001 7.499 1.00 56.28 91 ALA A N 1
ATOM 678 C CA . ALA A 1 91 ? -13.703 9.233 8.898 1.00 56.28 91 ALA A CA 1
ATOM 679 C C . ALA A 1 91 ? -12.490 9.000 9.816 1.00 56.28 91 ALA A C 1
ATOM 681 O O . ALA A 1 91 ? -11.688 8.094 9.593 1.00 56.28 91 ALA A O 1
ATOM 682 N N . LYS A 1 92 ? -12.393 9.796 10.887 1.00 53.91 92 LYS A N 1
ATOM 683 C CA . LYS A 1 92 ? -11.520 9.524 12.037 1.00 53.91 92 LYS A CA 1
ATOM 684 C C . LYS A 1 92 ? -12.395 9.080 13.200 1.00 53.91 92 LYS A C 1
ATOM 686 O O . LYS A 1 92 ? -13.307 9.818 13.577 1.00 53.91 92 LYS A O 1
ATOM 691 N N . TYR A 1 93 ? -12.125 7.908 13.764 1.00 53.66 93 TYR A N 1
ATOM 692 C CA . TYR A 1 93 ? -12.873 7.398 14.910 1.00 53.66 93 TYR A CA 1
ATOM 693 C C . TYR A 1 93 ? -11.981 7.388 16.148 1.00 53.66 93 TYR A C 1
ATOM 695 O O . TYR A 1 93 ? -10.893 6.813 16.160 1.00 53.66 93 TYR A O 1
ATOM 703 N N . TYR A 1 94 ? -12.456 8.042 17.208 1.00 49.53 94 TYR A N 1
ATOM 704 C CA . TYR A 1 94 ? -11.840 7.953 18.525 1.00 49.53 94 TYR A CA 1
ATOM 705 C C . TYR A 1 94 ? -12.418 6.719 19.222 1.00 49.53 94 TYR A C 1
ATOM 707 O O . TYR A 1 94 ? -13.522 6.751 19.768 1.00 49.53 94 TYR A O 1
ATOM 715 N N . THR A 1 95 ? -11.689 5.609 19.164 1.00 50.53 95 THR A N 1
ATOM 716 C CA . THR A 1 95 ? -12.128 4.295 19.675 1.00 50.53 95 THR A CA 1
ATOM 717 C C . THR A 1 95 ? -12.362 4.277 21.185 1.00 50.53 95 THR A C 1
ATOM 719 O O . THR A 1 95 ? -13.081 3.421 21.689 1.00 50.53 95 THR A O 1
ATOM 722 N N . LYS A 1 96 ? -11.854 5.282 21.911 1.00 48.56 96 LYS A N 1
ATOM 723 C CA . LYS A 1 96 ? -12.172 5.506 23.328 1.00 48.56 96 LYS A CA 1
ATOM 724 C C . LYS A 1 96 ? -13.677 5.665 23.590 1.00 48.56 96 LYS A C 1
ATOM 726 O O . LYS A 1 96 ? -14.151 5.239 24.639 1.00 48.56 96 LYS A O 1
ATOM 731 N N . ASP A 1 97 ? -14.404 6.286 22.659 1.00 52.25 97 ASP A N 1
ATOM 732 C CA . ASP A 1 97 ? -15.823 6.631 22.827 1.00 52.25 97 ASP A CA 1
ATOM 733 C C . ASP A 1 97 ? -16.757 5.742 21.983 1.00 52.25 97 ASP A C 1
ATOM 735 O O . ASP A 1 97 ? -17.976 5.777 22.152 1.00 52.25 97 ASP A O 1
ATOM 739 N N . THR A 1 98 ? -16.222 4.930 21.067 1.00 54.78 98 THR A N 1
ATOM 740 C CA . THR A 1 98 ? -16.986 3.954 20.273 1.00 54.78 98 THR A CA 1
ATOM 741 C C . THR A 1 98 ? -16.150 2.689 20.091 1.00 54.78 98 THR A C 1
ATOM 743 O O . THR A 1 98 ? -15.105 2.772 19.445 1.00 54.78 98 THR A O 1
ATOM 746 N N . PRO A 1 99 ? -16.590 1.525 20.610 1.00 64.62 99 PRO A N 1
ATOM 747 C CA . PRO A 1 99 ? -15.885 0.266 20.397 1.00 64.62 99 PRO A CA 1
ATOM 748 C C . PRO A 1 99 ? -15.681 0.008 18.904 1.00 64.62 99 PRO A C 1
ATOM 750 O O . PRO A 1 99 ? -16.625 0.152 18.120 1.00 64.62 99 PRO A O 1
ATOM 753 N N . LEU A 1 100 ? -14.472 -0.402 18.512 1.00 65.56 100 LEU A N 1
ATOM 754 C CA . LEU A 1 100 ? -14.114 -0.594 17.104 1.00 65.56 100 LEU A CA 1
ATOM 755 C C . LEU A 1 100 ? -15.081 -1.550 16.389 1.00 65.56 100 LEU A C 1
ATOM 757 O O . LEU A 1 100 ? -15.496 -1.299 15.261 1.00 65.56 100 LEU A O 1
ATOM 761 N N . ARG A 1 101 ? -15.547 -2.573 17.109 1.00 66.44 101 ARG A N 1
ATOM 762 C CA . ARG A 1 101 ? -16.535 -3.551 16.647 1.00 66.44 101 ARG A CA 1
ATOM 763 C C . ARG A 1 101 ? -17.894 -2.952 16.264 1.00 66.44 101 ARG A C 1
ATOM 765 O O . ARG A 1 101 ? -18.552 -3.445 15.354 1.00 66.44 101 ARG A O 1
ATOM 772 N N . GLU A 1 102 ? -18.340 -1.899 16.950 1.00 66.56 102 GLU A N 1
ATOM 773 C CA . GLU A 1 102 ? -19.603 -1.226 16.616 1.00 66.56 102 GLU A CA 1
ATOM 774 C C . GLU A 1 102 ? -19.452 -0.342 15.368 1.00 66.56 102 GLU A C 1
ATOM 776 O O . GLU A 1 102 ? -20.381 -0.232 14.563 1.00 66.56 102 GLU A O 1
ATOM 781 N N . ALA A 1 103 ? -18.283 0.283 15.197 1.00 69.25 103 ALA A N 1
ATOM 782 C CA . ALA A 1 103 ? -17.960 1.044 13.995 1.00 69.25 103 ALA A CA 1
ATOM 783 C C . ALA A 1 103 ? -17.852 0.121 12.772 1.00 69.25 103 ALA A C 1
ATOM 785 O O . ALA A 1 103 ? -18.501 0.397 11.762 1.00 69.25 103 ALA A O 1
ATOM 786 N N . ASP A 1 104 ? -17.128 -0.996 12.899 1.00 71.50 104 ASP A N 1
ATOM 787 C CA . ASP A 1 104 ? -17.005 -2.025 11.862 1.00 71.50 104 ASP A CA 1
ATOM 788 C C . ASP A 1 104 ? -18.377 -2.505 11.392 1.00 71.50 104 ASP A C 1
ATOM 790 O O . ASP A 1 104 ? -18.715 -2.360 10.220 1.00 71.50 104 ASP A O 1
ATOM 794 N N . GLN A 1 105 ? -19.244 -2.928 12.316 1.00 71.94 105 GLN A N 1
ATOM 795 C CA . GLN A 1 105 ? -20.564 -3.435 11.953 1.00 71.94 105 GLN A CA 1
ATOM 796 C C . GLN A 1 105 ? -21.385 -2.431 11.120 1.00 71.94 105 GLN A C 1
ATOM 798 O O . GLN A 1 105 ? -22.076 -2.826 10.177 1.00 71.94 105 GLN A O 1
ATOM 803 N N . LYS A 1 106 ? -21.325 -1.134 11.449 1.00 70.69 106 LYS A N 1
ATOM 804 C CA . LYS A 1 106 ? -22.050 -0.082 10.714 1.00 70.69 106 LYS A CA 1
ATOM 805 C C . LYS A 1 106 ? -21.450 0.176 9.335 1.00 70.69 106 LYS A C 1
ATOM 807 O O . LYS A 1 106 ? -22.199 0.333 8.371 1.00 70.69 106 LYS A O 1
ATOM 812 N N . LEU A 1 107 ? -20.124 0.239 9.242 1.00 71.38 107 LEU A N 1
ATOM 813 C CA . LEU A 1 107 ? -19.411 0.488 7.988 1.00 71.38 107 LEU A CA 1
ATOM 814 C C . LEU A 1 107 ? -19.591 -0.685 7.019 1.00 71.38 107 LEU A C 1
ATOM 816 O O . LEU A 1 107 ? -19.923 -0.470 5.850 1.00 71.38 107 LEU A O 1
ATOM 820 N N . SER A 1 108 ? -19.494 -1.909 7.532 1.00 72.31 108 SER A N 1
ATOM 821 C CA . SER A 1 108 ? -19.692 -3.141 6.776 1.00 72.31 108 SER A CA 1
ATOM 822 C C . SER A 1 108 ? -21.121 -3.250 6.232 1.00 72.31 108 SER A C 1
ATOM 824 O O . SER A 1 108 ? -21.319 -3.439 5.032 1.00 72.31 108 SER A O 1
ATOM 826 N N . GLN A 1 109 ? -22.146 -2.998 7.060 1.00 74.62 109 GLN A N 1
ATOM 827 C CA . GLN A 1 109 ? -23.549 -2.967 6.603 1.00 74.62 109 GLN A CA 1
ATOM 828 C C . GLN A 1 109 ? -23.828 -1.887 5.551 1.00 74.62 109 GLN A C 1
ATOM 830 O O . GLN A 1 109 ? -24.720 -2.048 4.718 1.00 74.62 109 GLN A O 1
ATOM 835 N N . GLY A 1 110 ? -23.089 -0.777 5.596 1.00 69.81 110 GLY A N 1
ATOM 836 C CA . GLY A 1 110 ? -23.225 0.325 4.651 1.00 69.81 110 GLY A CA 1
ATOM 837 C C . GLY A 1 110 ? -22.538 0.098 3.303 1.00 69.81 110 GLY A C 1
ATOM 838 O O . GLY A 1 110 ? -22.666 0.958 2.432 1.00 69.81 110 GLY A O 1
ATOM 839 N N . GLY A 1 111 ? -21.800 -1.005 3.118 1.00 65.62 111 GLY A N 1
ATOM 840 C CA . GLY A 1 111 ? -20.992 -1.224 1.913 1.00 65.62 111 GLY A CA 1
ATOM 841 C C . GLY A 1 111 ? -19.834 -0.227 1.795 1.00 65.62 111 GLY A C 1
ATOM 842 O O . GLY A 1 111 ? -19.477 0.191 0.691 1.00 65.62 111 GLY A O 1
ATOM 843 N N . PHE A 1 112 ? -19.299 0.231 2.930 1.00 67.88 112 PHE A N 1
ATOM 844 C CA . PHE A 1 112 ? -18.295 1.288 2.967 1.00 67.88 112 PHE A CA 1
ATOM 845 C C . PHE A 1 112 ? -17.034 0.907 2.174 1.00 67.88 112 PHE A C 1
ATOM 847 O O . PHE A 1 112 ? -16.621 -0.248 2.114 1.00 67.88 112 PHE A O 1
ATOM 854 N N . THR A 1 113 ? -16.431 1.902 1.522 1.00 69.88 113 THR A N 1
ATOM 855 C CA . THR A 1 113 ? -15.145 1.769 0.830 1.00 69.88 113 THR A CA 1
ATOM 856 C C . THR A 1 113 ? -14.296 2.985 1.152 1.00 69.88 113 THR A C 1
ATOM 858 O O . THR A 1 113 ? -14.757 4.120 0.990 1.00 69.88 113 THR A O 1
ATOM 861 N N . GLY A 1 114 ? -13.078 2.755 1.618 1.00 69.50 114 GLY A N 1
ATOM 862 C CA . GLY A 1 114 ? -12.184 3.781 2.147 1.00 69.50 114 GLY A CA 1
ATOM 863 C C . GLY A 1 114 ? -11.462 3.268 3.383 1.00 69.50 114 GLY A C 1
ATOM 864 O O . GLY A 1 114 ? -11.602 2.102 3.739 1.00 69.50 114 GLY A O 1
ATOM 865 N N . TYR A 1 115 ? -10.724 4.139 4.061 1.00 71.00 115 TYR A N 1
ATOM 866 C CA . TYR A 1 115 ? -10.079 3.792 5.320 1.00 71.00 115 TYR A CA 1
ATOM 867 C C . TYR A 1 115 ? -10.526 4.706 6.454 1.00 71.00 115 TYR A C 1
ATOM 869 O O . TYR A 1 115 ? -10.974 5.839 6.236 1.00 71.00 115 TYR A O 1
ATOM 877 N N . ILE A 1 116 ? -10.395 4.190 7.669 1.00 69.56 116 ILE A N 1
ATOM 878 C CA . ILE A 1 116 ? -10.580 4.942 8.905 1.00 69.56 116 ILE A CA 1
ATOM 879 C C . ILE A 1 116 ? -9.272 4.963 9.681 1.00 69.56 116 ILE A C 1
ATOM 881 O O . ILE A 1 116 ? -8.555 3.969 9.700 1.00 69.56 116 ILE A O 1
ATOM 885 N N . GLU A 1 117 ? -8.974 6.091 10.312 1.00 71.38 117 GLU A N 1
ATOM 886 C CA . GLU A 1 117 ? -7.848 6.243 11.237 1.00 71.38 117 GLU A CA 1
ATOM 887 C C . GLU A 1 117 ? -8.372 6.072 12.667 1.00 71.38 117 GLU A C 1
ATOM 889 O O . GLU A 1 117 ? -9.317 6.759 13.081 1.00 71.38 117 GLU A O 1
ATOM 894 N N . LEU A 1 118 ? -7.776 5.136 13.401 1.00 62.94 118 LEU A N 1
ATOM 895 C CA . LEU A 1 118 ? -8.066 4.835 14.793 1.00 62.94 118 LEU A CA 1
ATOM 896 C C . LEU A 1 118 ? -6.993 5.483 15.663 1.00 62.94 118 LEU A C 1
ATOM 898 O O . LEU A 1 118 ? -5.801 5.209 15.530 1.00 62.94 118 LEU A O 1
ATOM 902 N N . SER A 1 119 ? -7.424 6.350 16.574 1.00 57.41 119 SER A N 1
ATOM 903 C CA . SER A 1 119 ? -6.535 7.002 17.534 1.00 57.41 119 SER A CA 1
ATOM 904 C C . SER A 1 119 ? -6.718 6.381 18.917 1.00 57.41 119 SER A C 1
ATOM 906 O O . SER A 1 119 ? -7.504 6.873 19.727 1.00 57.41 119 SER A O 1
ATOM 908 N N . GLU A 1 120 ? -5.980 5.313 19.223 1.00 51.59 120 GLU A N 1
ATOM 909 C CA . GLU A 1 120 ? -5.808 4.861 20.608 1.00 51.59 120 GLU A CA 1
ATOM 910 C C . GLU A 1 120 ? -4.558 5.495 21.210 1.00 51.59 120 GLU A C 1
ATOM 912 O O . GLU A 1 120 ? -3.505 4.877 21.305 1.00 51.59 120 GLU A O 1
ATOM 917 N N . ASN A 1 121 ? -4.689 6.749 21.646 1.00 44.38 121 ASN A N 1
ATOM 918 C CA . ASN A 1 121 ? -3.640 7.547 22.284 1.00 44.38 121 ASN A CA 1
ATOM 919 C C . ASN A 1 121 ? -2.401 7.827 21.404 1.00 44.38 121 ASN A C 1
ATOM 921 O O . ASN A 1 121 ? -1.806 6.970 20.765 1.00 44.38 121 ASN A O 1
ATOM 925 N N . VAL A 1 122 ? -1.935 9.074 21.477 1.00 40.28 122 VAL A N 1
ATOM 926 C CA . VAL A 1 122 ? -0.836 9.689 20.698 1.00 40.28 122 VAL A CA 1
ATOM 927 C C . VAL A 1 122 ? 0.534 8.973 20.823 1.00 40.28 122 VAL A C 1
ATOM 929 O O . VAL A 1 122 ? 1.518 9.402 20.232 1.00 40.28 122 VAL A O 1
ATOM 932 N N . LEU A 1 123 ? 0.630 7.901 21.614 1.00 37.34 123 LEU A N 1
ATOM 933 C CA . LEU A 1 123 ? 1.860 7.157 21.900 1.00 37.34 123 LEU A CA 1
ATOM 934 C C . LEU A 1 123 ? 1.969 5.823 21.137 1.00 37.34 123 LEU A C 1
ATOM 936 O O . LEU A 1 123 ? 3.052 5.240 21.125 1.00 37.34 123 LEU A O 1
ATOM 940 N N . SER A 1 124 ? 0.891 5.347 20.504 1.00 46.41 124 SER A N 1
ATOM 941 C CA . SER A 1 124 ? 0.793 3.980 19.962 1.00 46.41 124 SER A CA 1
ATOM 942 C C . SER A 1 124 ? 1.135 3.859 18.475 1.00 46.41 124 SER A C 1
ATOM 944 O O . SER A 1 124 ? 1.425 2.755 18.024 1.00 46.41 124 SER A O 1
ATOM 946 N N . GLY A 1 125 ? 1.155 4.961 17.719 1.00 50.34 125 GLY A N 1
ATOM 947 C CA . GLY A 1 125 ? 1.192 4.944 16.249 1.00 50.34 125 GLY A CA 1
ATOM 948 C C . GLY A 1 125 ? -0.195 5.106 15.625 1.00 50.34 125 GLY A C 1
ATOM 949 O O . GLY A 1 125 ? -1.197 5.031 16.335 1.00 50.34 125 GLY A O 1
ATOM 950 N N . ASP A 1 126 ? -0.241 5.341 14.315 1.00 59.78 126 ASP A N 1
ATOM 951 C CA . ASP A 1 126 ? -1.491 5.482 13.574 1.00 59.78 126 ASP A CA 1
ATOM 952 C C . ASP A 1 126 ? -2.000 4.085 13.182 1.00 59.78 126 ASP A C 1
ATOM 954 O O . ASP A 1 126 ? -1.295 3.307 12.535 1.00 59.78 126 ASP A O 1
ATOM 958 N N . TYR A 1 127 ? -3.220 3.744 13.593 1.00 63.12 127 TYR A N 1
ATOM 959 C CA . TYR A 1 127 ? -3.886 2.491 13.228 1.00 63.12 127 TYR A CA 1
ATOM 960 C C . TYR A 1 127 ? -4.917 2.775 12.140 1.00 63.12 127 TYR A C 1
ATOM 962 O O . TYR A 1 127 ? -5.701 3.713 12.274 1.00 63.12 127 TYR A O 1
ATOM 970 N N . TYR A 1 128 ? -4.958 1.968 11.081 1.00 70.31 128 TYR A N 1
ATOM 971 C CA . TYR A 1 128 ? -5.896 2.174 9.978 1.00 70.31 128 TYR A CA 1
ATOM 972 C C . TYR A 1 128 ? -6.665 0.908 9.650 1.00 70.31 128 TYR A C 1
ATOM 974 O O . TYR A 1 128 ? -6.046 -0.135 9.534 1.00 70.31 128 TYR A O 1
ATOM 982 N N . VAL A 1 129 ? -7.972 0.991 9.400 1.00 69.81 129 VAL A N 1
ATOM 983 C CA . VAL A 1 129 ? -8.746 -0.127 8.821 1.00 69.81 129 VAL A CA 1
ATOM 984 C C . VAL A 1 129 ? -9.188 0.268 7.424 1.00 69.81 129 VAL A C 1
ATOM 986 O O . VAL A 1 129 ? -9.784 1.335 7.260 1.00 69.81 129 VAL A O 1
ATOM 989 N N . ALA A 1 130 ? -8.899 -0.574 6.433 1.00 72.69 130 ALA A N 1
ATOM 990 C CA . ALA A 1 130 ? -9.333 -0.378 5.056 1.00 72.69 130 ALA A CA 1
ATOM 991 C C . ALA A 1 130 ? -10.589 -1.212 4.782 1.00 72.69 130 ALA A C 1
ATOM 993 O O . ALA A 1 130 ? -10.723 -2.334 5.253 1.00 72.69 130 ALA A O 1
ATOM 994 N N . TYR A 1 131 ? -11.518 -0.666 4.008 1.00 68.00 131 TYR A N 1
ATOM 995 C CA . TYR A 1 131 ? -12.752 -1.341 3.629 1.00 68.00 131 TYR A CA 1
ATOM 996 C C . TYR A 1 131 ? -12.906 -1.339 2.118 1.00 68.00 131 TYR A C 1
ATOM 998 O O . TYR A 1 131 ? -12.676 -0.316 1.461 1.00 68.00 131 TYR A O 1
ATOM 1006 N N . THR A 1 132 ? -13.381 -2.457 1.579 1.00 68.56 132 THR A N 1
ATOM 1007 C CA . THR A 1 132 ? -13.794 -2.580 0.179 1.00 68.56 132 THR A CA 1
ATOM 1008 C C . THR A 1 132 ? -15.173 -3.225 0.113 1.00 68.56 132 THR A C 1
ATOM 1010 O O . THR A 1 132 ? -15.380 -4.321 0.611 1.00 68.56 132 THR A O 1
ATOM 1013 N N . GLY A 1 133 ? -16.166 -2.518 -0.434 1.00 65.94 133 GLY A N 1
ATOM 1014 C CA . GLY A 1 133 ? -17.525 -3.057 -0.583 1.00 65.94 133 GLY A CA 1
ATOM 1015 C C . GLY A 1 133 ? -18.226 -3.482 0.718 1.00 65.94 133 GLY A C 1
ATOM 1016 O O . GLY A 1 133 ? -19.162 -4.273 0.658 1.00 65.94 133 GLY A O 1
ATOM 1017 N N . GLY A 1 134 ? -17.812 -2.958 1.877 1.00 60.56 134 GLY A N 1
ATOM 1018 C CA . GLY A 1 134 ? -18.306 -3.386 3.190 1.00 60.56 134 GLY A CA 1
ATOM 1019 C C . GLY A 1 134 ? -17.565 -4.581 3.797 1.00 60.56 134 GLY A C 1
ATOM 1020 O O . GLY A 1 134 ? -17.916 -5.001 4.892 1.00 60.56 134 GLY A O 1
ATOM 1021 N N . GLU A 1 135 ? -16.540 -5.107 3.132 1.00 69.25 135 GLU A N 1
ATOM 1022 C CA . GLU A 1 135 ? -15.596 -6.051 3.728 1.00 69.25 135 GLU A CA 1
ATOM 1023 C C . GLU A 1 135 ? -14.444 -5.256 4.348 1.00 69.25 135 GLU A C 1
ATOM 1025 O O . GLU A 1 135 ? -13.771 -4.483 3.655 1.00 69.25 135 GLU A O 1
ATOM 1030 N N . SER A 1 136 ? -14.246 -5.400 5.661 1.00 66.06 136 SER A N 1
ATOM 1031 C CA . SER A 1 136 ? -13.069 -4.877 6.349 1.00 66.06 136 SER A CA 1
ATOM 1032 C C . SER A 1 136 ? -11.867 -5.761 6.044 1.00 66.06 136 SER A C 1
ATOM 1034 O O . SER A 1 136 ? -11.867 -6.965 6.288 1.00 66.06 136 SER A O 1
ATOM 1036 N N . MET A 1 137 ? -10.822 -5.137 5.518 1.00 67.56 137 MET A N 1
ATOM 1037 C CA . MET A 1 137 ? -9.482 -5.701 5.477 1.00 67.56 137 MET A CA 1
ATOM 1038 C C . MET A 1 137 ? -8.769 -5.138 6.705 1.00 67.56 137 MET A C 1
ATOM 1040 O O . MET A 1 137 ? -8.799 -3.926 6.947 1.00 67.56 137 MET A O 1
ATOM 1044 N N . ALA A 1 138 ? -8.255 -6.037 7.539 1.00 57.03 138 ALA A N 1
ATOM 1045 C CA . ALA A 1 138 ? -7.854 -5.740 8.907 1.00 57.03 138 ALA A CA 1
ATOM 1046 C C . ALA A 1 138 ? -6.789 -4.635 9.041 1.00 57.03 138 ALA A C 1
ATOM 1048 O O . ALA A 1 138 ? -6.249 -4.115 8.068 1.00 57.03 138 ALA A O 1
ATOM 1049 N N . ALA A 1 139 ? -6.531 -4.239 10.289 1.00 58.50 139 ALA A N 1
ATOM 1050 C CA . ALA A 1 139 ? -5.835 -3.008 10.608 1.00 58.50 139 ALA A CA 1
ATOM 1051 C C . ALA A 1 139 ? -4.383 -2.959 10.087 1.00 58.50 139 ALA A C 1
ATOM 1053 O O . ALA A 1 139 ? -3.489 -3.650 10.566 1.00 58.50 139 ALA A O 1
ATOM 1054 N N . ALA A 1 140 ? -4.110 -2.064 9.146 1.00 52.31 140 ALA A N 1
ATOM 1055 C CA . ALA A 1 140 ? -2.757 -1.717 8.756 1.00 52.31 140 ALA A CA 1
ATOM 1056 C C . ALA A 1 140 ? -2.165 -0.756 9.805 1.00 52.31 140 ALA A C 1
ATOM 1058 O O . ALA A 1 140 ? -2.532 0.418 9.888 1.00 52.31 140 ALA A O 1
ATOM 1059 N N . TYR A 1 141 ? -1.256 -1.270 10.637 1.00 60.12 141 TYR A N 1
ATOM 1060 C CA . TYR A 1 141 ? -0.490 -0.479 11.603 1.00 60.12 141 TYR A CA 1
ATOM 1061 C C . TYR A 1 141 ? 0.570 0.382 10.900 1.00 60.12 141 TYR A C 1
ATOM 1063 O O . 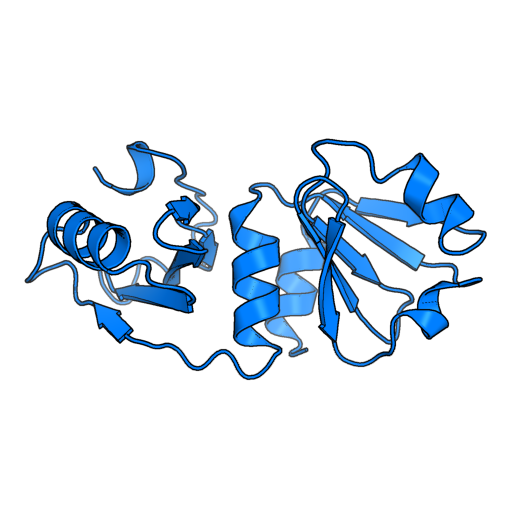TYR A 1 141 ? 1.397 -0.140 10.151 1.00 60.12 141 TYR A O 1
ATOM 1071 N N . VAL A 1 142 ? 0.620 1.683 11.198 1.00 53.59 142 VAL A N 1
ATOM 1072 C CA . VAL A 1 142 ? 1.705 2.581 10.775 1.00 53.59 142 VAL A CA 1
ATOM 1073 C C . VAL A 1 142 ? 2.194 3.371 11.993 1.00 53.59 142 VAL A C 1
ATOM 1075 O O . VAL A 1 142 ? 1.669 4.423 12.348 1.00 53.59 142 VAL A O 1
ATOM 1078 N N . GLY A 1 143 ? 3.222 2.864 12.679 1.00 46.47 143 GLY A N 1
ATOM 1079 C CA . GLY A 1 143 ? 3.753 3.508 13.883 1.00 46.47 143 GLY A CA 1
ATOM 1080 C C . GLY A 1 143 ? 5.107 2.993 14.377 1.00 46.47 143 GLY A C 1
ATOM 1081 O O . GLY A 1 143 ? 5.678 2.040 13.850 1.00 46.47 143 GLY A O 1
ATOM 1082 N N . ASN A 1 144 ? 5.634 3.638 15.426 1.00 37.38 144 ASN A N 1
ATOM 1083 C CA . ASN A 1 144 ? 6.987 3.411 15.962 1.00 37.38 144 ASN A CA 1
ATOM 1084 C C . ASN A 1 144 ? 7.206 2.034 16.622 1.00 37.38 144 ASN A C 1
ATOM 1086 O O . ASN A 1 144 ? 8.352 1.615 16.765 1.00 37.38 144 ASN A O 1
ATOM 1090 N N . ALA A 1 145 ? 6.148 1.332 17.045 1.00 44.72 145 ALA A N 1
ATOM 1091 C CA . ALA A 1 145 ? 6.270 0.057 17.761 1.00 44.72 145 ALA A CA 1
ATOM 1092 C C . ALA A 1 145 ? 6.310 -1.176 16.835 1.00 44.72 145 ALA A C 1
ATOM 1094 O O . ALA A 1 145 ? 6.578 -2.275 17.314 1.00 44.72 145 ALA A O 1
ATOM 1095 N N . ARG A 1 146 ? 6.057 -0.990 15.529 1.00 51.50 146 ARG A N 1
ATOM 1096 C CA . ARG A 1 146 ? 6.045 -2.016 14.462 1.00 51.50 146 ARG A CA 1
ATOM 1097 C C . ARG A 1 146 ? 5.372 -3.345 14.845 1.00 51.50 146 ARG A C 1
ATOM 1099 O O . ARG A 1 146 ? 5.848 -4.406 14.447 1.00 51.50 146 ARG A O 1
ATOM 1106 N N . ARG A 1 147 ? 4.283 -3.314 15.620 1.00 52.94 147 ARG A N 1
ATOM 1107 C CA . ARG A 1 147 ? 3.515 -4.521 15.952 1.00 52.94 147 ARG A CA 1
ATOM 1108 C C . ARG A 1 147 ? 2.242 -4.531 15.112 1.00 52.94 147 ARG A C 1
ATOM 1110 O O . ARG A 1 147 ? 1.368 -3.698 15.310 1.00 52.94 147 ARG A O 1
ATOM 1117 N N . LEU A 1 148 ? 2.212 -5.423 14.130 1.00 54.38 148 LEU A N 1
ATOM 1118 C CA . LEU A 1 148 ? 1.090 -5.637 13.225 1.00 54.38 148 LEU A CA 1
ATOM 1119 C C . LEU A 1 148 ? 0.041 -6.511 13.930 1.00 54.38 148 LEU A C 1
ATOM 1121 O O . LEU A 1 148 ? 0.364 -7.633 14.314 1.00 54.38 148 LEU A O 1
ATOM 1125 N N . GLU A 1 149 ? -1.177 -5.993 14.094 1.00 56.22 149 GLU A N 1
ATOM 1126 C CA . GLU A 1 149 ? -2.356 -6.731 14.576 1.00 56.22 149 GLU A CA 1
ATOM 1127 C C . GLU A 1 149 ? -3.361 -6.816 13.424 1.00 56.22 149 GLU A C 1
ATOM 1129 O O . GLU A 1 149 ? -3.669 -5.800 12.804 1.00 56.22 149 GLU A O 1
ATOM 1134 N N . THR A 1 150 ? -3.830 -8.020 13.093 1.00 53.94 150 THR A N 1
ATOM 1135 C CA . THR A 1 150 ? -4.628 -8.301 11.880 1.00 53.94 150 THR A CA 1
ATOM 1136 C C . THR A 1 150 ? -5.786 -9.243 12.208 1.00 53.94 150 THR A C 1
ATOM 1138 O O . THR A 1 150 ? -5.827 -9.836 13.280 1.00 53.94 150 THR A O 1
ATOM 1141 N N . GLY A 1 151 ? -6.743 -9.389 11.290 1.00 58.31 151 GLY A N 1
ATOM 1142 C CA . GLY A 1 151 ? -7.943 -10.204 11.492 1.00 58.31 151 GLY A CA 1
ATOM 1143 C C . GLY A 1 151 ? -8.792 -9.753 12.684 1.00 58.31 151 GLY A C 1
ATOM 1144 O O . GLY A 1 151 ? -8.853 -8.563 12.985 1.00 58.31 151 GLY A O 1
ATOM 1145 N N . ASP A 1 152 ? -9.440 -10.711 13.352 1.00 60.25 152 ASP A N 1
ATOM 1146 C CA . ASP A 1 152 ? -10.260 -10.470 14.550 1.00 60.25 152 ASP A CA 1
ATOM 1147 C C . ASP A 1 152 ? -9.439 -9.880 15.712 1.00 60.25 152 ASP A C 1
ATOM 1149 O O . ASP A 1 152 ? -9.955 -9.045 16.451 1.00 60.25 152 ASP A O 1
ATOM 1153 N N . ASP A 1 153 ? -8.151 -10.235 15.820 1.00 57.03 153 ASP A N 1
ATOM 1154 C CA . ASP A 1 153 ? -7.245 -9.747 16.872 1.00 57.03 153 ASP A CA 1
ATOM 1155 C C . ASP A 1 153 ? -7.008 -8.226 16.777 1.00 57.03 153 ASP A C 1
ATOM 1157 O O . ASP A 1 153 ? -6.655 -7.585 17.763 1.00 57.03 153 ASP A O 1
ATOM 1161 N N . ALA A 1 154 ? -7.246 -7.618 15.607 1.00 60.22 154 ALA A N 1
ATOM 1162 C CA . ALA A 1 154 ? -7.216 -6.163 15.439 1.00 60.22 154 ALA A CA 1
ATOM 1163 C C . ALA A 1 154 ? -8.437 -5.444 16.048 1.00 60.22 154 ALA A C 1
ATOM 1165 O O . ALA A 1 154 ? -8.440 -4.213 16.125 1.00 60.22 154 ALA A O 1
ATOM 1166 N N . PHE A 1 155 ? -9.486 -6.184 16.425 1.00 56.91 155 PHE A N 1
ATOM 1167 C CA . PHE A 1 155 ? -10.754 -5.655 16.939 1.00 56.91 155 PHE A CA 1
ATOM 1168 C C . PHE A 1 155 ? -10.986 -5.901 18.438 1.00 56.91 155 PHE A C 1
ATOM 1170 O O . PHE A 1 155 ? -11.996 -5.407 18.960 1.00 56.91 155 PHE A O 1
ATOM 1177 N N . ASP A 1 156 ? -10.081 -6.627 19.097 1.00 56.84 156 ASP A N 1
ATOM 1178 C CA . ASP A 1 156 ? -10.109 -6.976 20.527 1.00 56.84 156 ASP A CA 1
ATOM 1179 C C . ASP A 1 156 ? -9.269 -6.016 21.392 1.00 56.84 156 ASP A C 1
ATOM 1181 O O . ASP A 1 156 ? -9.732 -5.694 22.517 1.00 56.84 156 ASP A O 1
#

pLDDT: mean 76.95, std 17.26, range [37.34, 98.19]